Protein AF-A0A940T6J3-F1 (afdb_monomer_lite)

Structure (mmCIF, N/CA/C/O backbone):
data_AF-A0A940T6J3-F1
#
_entry.id   AF-A0A940T6J3-F1
#
loop_
_atom_site.group_PDB
_atom_site.id
_atom_site.type_symbol
_atom_site.label_atom_id
_atom_site.label_alt_id
_atom_site.label_comp_id
_atom_site.label_asym_id
_atom_site.label_entity_id
_atom_site.label_seq_id
_atom_site.pdbx_PDB_ins_code
_atom_site.Cartn_x
_atom_site.Cartn_y
_atom_site.Cartn_z
_atom_site.occupancy
_atom_site.B_iso_or_equiv
_atom_site.auth_seq_id
_atom_site.auth_comp_id
_atom_site.auth_asym_id
_atom_site.auth_atom_id
_atom_site.pdbx_PDB_model_num
ATOM 1 N N . MET A 1 1 ? -12.532 5.606 18.760 1.00 42.25 1 MET A N 1
ATOM 2 C CA . MET A 1 1 ? -11.167 5.493 18.216 1.00 42.25 1 MET A CA 1
ATOM 3 C C . MET A 1 1 ? -11.208 6.209 16.883 1.00 42.25 1 MET A C 1
ATOM 5 O O . MET A 1 1 ? -12.039 5.832 16.067 1.00 42.25 1 MET A O 1
ATOM 9 N N . GLU A 1 2 ? -10.466 7.300 16.710 1.00 53.09 2 GLU A N 1
ATOM 10 C CA . GLU A 1 2 ? -10.360 7.937 15.391 1.00 53.09 2 GLU A CA 1
ATOM 11 C C . GLU A 1 2 ? -9.625 6.968 14.460 1.00 53.09 2 GLU A C 1
ATOM 13 O O . GLU A 1 2 ? -8.511 6.545 14.761 1.00 53.09 2 GLU A O 1
ATOM 18 N N . GLU A 1 3 ? -10.275 6.552 13.370 1.00 62.06 3 GLU A N 1
ATOM 19 C CA . GLU A 1 3 ? -9.607 5.790 12.314 1.00 62.06 3 GLU A CA 1
ATOM 20 C C . GLU A 1 3 ? -8.522 6.699 11.720 1.00 62.06 3 GLU A C 1
ATOM 22 O O . GLU A 1 3 ? -8.820 7.759 11.162 1.00 62.06 3 GLU A O 1
ATOM 27 N N . LYS A 1 4 ? -7.248 6.329 11.894 1.00 71.12 4 LYS A N 1
ATOM 28 C CA . LYS A 1 4 ? -6.130 7.129 11.394 1.00 71.12 4 LYS A CA 1
ATOM 29 C C . LYS A 1 4 ? -6.220 7.218 9.874 1.00 71.12 4 LYS A C 1
ATOM 31 O O . LYS A 1 4 ? -6.332 6.197 9.197 1.00 71.12 4 LYS A O 1
ATOM 36 N N . LYS A 1 5 ? -6.159 8.441 9.343 1.00 79.94 5 LYS A N 1
ATOM 37 C CA . LYS A 1 5 ? -6.313 8.686 7.909 1.00 79.94 5 LYS A CA 1
ATOM 38 C C . LYS A 1 5 ? -5.111 8.127 7.148 1.00 79.94 5 LYS A C 1
ATOM 40 O O . LYS A 1 5 ? -4.025 8.699 7.194 1.00 79.94 5 LYS A O 1
ATOM 45 N N . ILE A 1 6 ? -5.315 7.038 6.419 1.00 87.69 6 ILE A N 1
ATOM 46 C CA . ILE A 1 6 ? -4.349 6.509 5.461 1.00 87.69 6 ILE A CA 1
ATOM 47 C C . ILE A 1 6 ? -4.348 7.425 4.242 1.00 87.69 6 ILE A C 1
ATOM 49 O O . ILE A 1 6 ? -5.396 7.677 3.637 1.00 87.69 6 ILE A O 1
ATOM 53 N N . ILE A 1 7 ? -3.169 7.938 3.904 1.00 87.25 7 ILE A N 1
ATOM 54 C CA . ILE A 1 7 ? -2.939 8.806 2.754 1.00 87.25 7 ILE A CA 1
ATOM 55 C C . ILE A 1 7 ? -1.870 8.134 1.905 1.00 87.25 7 ILE A C 1
ATOM 57 O O . ILE A 1 7 ? -0.730 8.007 2.337 1.00 87.25 7 ILE A O 1
ATOM 61 N N . LEU A 1 8 ? -2.273 7.7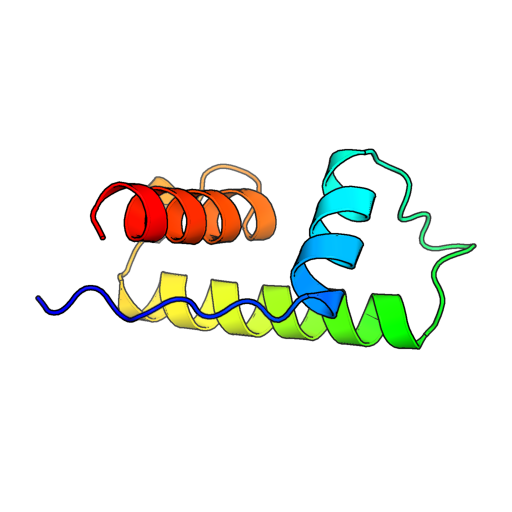11 0.709 1.00 89.69 8 LEU A N 1
ATOM 62 C CA . LEU A 1 8 ? -1.375 7.230 -0.330 1.00 89.69 8 LEU A CA 1
ATOM 63 C C . LEU A 1 8 ? -1.280 8.293 -1.423 1.00 89.69 8 LEU A C 1
ATOM 65 O O . LEU A 1 8 ? -2.304 8.776 -1.925 1.00 89.69 8 LEU A O 1
ATOM 69 N N . THR A 1 9 ? -0.056 8.631 -1.792 1.00 92.50 9 THR A N 1
ATOM 70 C CA . THR A 1 9 ? 0.286 9.418 -2.976 1.00 92.50 9 THR A CA 1
ATOM 71 C C . THR A 1 9 ? 0.024 8.613 -4.250 1.00 92.50 9 THR A C 1
ATOM 73 O O . THR A 1 9 ? -0.199 7.400 -4.215 1.00 92.50 9 THR A O 1
ATOM 76 N N . ASP A 1 10 ? 0.014 9.284 -5.399 1.00 92.12 10 ASP A N 1
ATOM 77 C CA . ASP A 1 10 ? -0.226 8.604 -6.674 1.00 92.12 10 ASP A CA 1
ATOM 78 C C . ASP A 1 10 ? 0.955 7.713 -7.090 1.00 92.12 10 ASP A C 1
ATOM 80 O O . ASP A 1 10 ? 0.726 6.645 -7.657 1.00 92.12 10 ASP A O 1
ATOM 84 N N . GLU A 1 11 ? 2.189 8.080 -6.720 1.00 92.06 11 GLU A N 1
ATOM 85 C CA . GLU A 1 11 ? 3.376 7.231 -6.898 1.00 92.06 11 GLU A CA 1
ATOM 86 C C . GLU A 1 11 ? 3.261 5.943 -6.069 1.00 92.06 11 GLU A C 1
ATOM 88 O O . GLU A 1 11 ? 3.413 4.846 -6.605 1.00 92.06 11 GLU A O 1
ATOM 93 N N . GLU A 1 12 ? 2.895 6.050 -4.787 1.00 92.88 12 GLU A N 1
ATOM 94 C CA . GLU A 1 12 ? 2.691 4.882 -3.920 1.00 92.88 12 GLU A CA 1
ATOM 95 C C . GLU A 1 12 ? 1.593 3.964 -4.456 1.00 92.88 12 GLU A C 1
ATOM 97 O O . GLU A 1 12 ? 1.779 2.752 -4.516 1.00 92.88 12 GLU A O 1
ATOM 102 N N . LYS A 1 13 ? 0.459 4.513 -4.912 1.00 92.69 13 LYS A N 1
ATOM 103 C CA . LYS A 1 13 ? -0.609 3.704 -5.529 1.00 92.69 13 LYS A CA 1
ATOM 104 C C . LYS A 1 13 ? -0.127 2.988 -6.787 1.00 92.69 13 LYS A C 1
ATOM 106 O O . LYS A 1 13 ? -0.519 1.842 -7.001 1.00 92.69 13 LYS A O 1
ATOM 111 N N . ALA A 1 14 ? 0.682 3.648 -7.615 1.00 92.56 14 ALA A N 1
ATOM 112 C CA . ALA A 1 14 ? 1.222 3.053 -8.831 1.00 92.56 14 ALA A CA 1
ATOM 113 C C . ALA A 1 14 ? 2.165 1.886 -8.504 1.00 92.56 14 ALA A C 1
ATOM 115 O O . ALA A 1 14 ? 1.996 0.797 -9.053 1.00 92.56 14 ALA A O 1
ATOM 116 N N . VAL A 1 15 ? 3.097 2.076 -7.565 1.00 93.00 15 VAL A N 1
ATOM 117 C CA . VAL A 1 15 ? 4.048 1.036 -7.136 1.00 93.00 15 VAL A CA 1
ATOM 118 C C . VAL A 1 15 ? 3.331 -0.119 -6.431 1.00 93.00 15 VAL A C 1
ATOM 120 O O . VAL A 1 15 ? 3.583 -1.276 -6.754 1.00 93.00 15 VAL A O 1
ATOM 123 N N . ILE A 1 16 ? 2.367 0.159 -5.549 1.00 92.19 16 ILE A N 1
ATOM 124 C CA . ILE A 1 16 ? 1.501 -0.865 -4.936 1.00 92.19 16 ILE A CA 1
ATOM 125 C C . ILE A 1 16 ? 0.717 -1.638 -6.013 1.00 92.19 16 ILE A C 1
ATOM 127 O O . ILE A 1 16 ? 0.540 -2.851 -5.915 1.00 92.19 16 ILE A O 1
ATOM 131 N N . GLY A 1 17 ? 0.260 -0.961 -7.069 1.00 92.06 17 GLY A N 1
ATOM 132 C CA . GLY A 1 17 ? -0.360 -1.608 -8.225 1.00 92.06 17 GLY A CA 1
ATOM 133 C C . GLY A 1 17 ? 0.585 -2.601 -8.906 1.00 92.06 17 GLY A C 1
ATOM 134 O O . GLY A 1 17 ? 0.222 -3.763 -9.085 1.00 92.06 17 GLY A O 1
ATOM 135 N N . LYS A 1 18 ? 1.820 -2.176 -9.203 1.00 90.88 18 LYS A N 1
ATOM 136 C CA . LYS A 1 18 ? 2.870 -3.048 -9.761 1.00 90.88 18 LYS A CA 1
ATOM 137 C C . LYS A 1 18 ? 3.209 -4.215 -8.828 1.00 90.88 18 LYS A C 1
ATOM 139 O O . LYS A 1 18 ? 3.404 -5.332 -9.306 1.00 90.88 18 LYS A O 1
ATOM 144 N N . TYR A 1 19 ? 3.228 -3.988 -7.510 1.00 90.69 19 TYR A N 1
ATOM 145 C CA . TYR A 1 19 ? 3.390 -5.036 -6.496 1.00 90.69 19 TYR A CA 1
ATOM 146 C C . TYR A 1 19 ? 2.309 -6.115 -6.637 1.00 90.69 19 TYR A C 1
ATOM 148 O O . TYR A 1 19 ? 2.631 -7.295 -6.772 1.00 90.69 19 TYR A O 1
ATOM 156 N N . PHE A 1 20 ? 1.029 -5.727 -6.692 1.00 90.62 20 PHE A N 1
ATOM 157 C CA . PHE A 1 20 ? -0.079 -6.682 -6.824 1.00 90.62 20 PHE A CA 1
ATOM 158 C C . PHE A 1 20 ? -0.148 -7.374 -8.184 1.00 90.62 20 PHE A C 1
ATOM 160 O O . PHE A 1 20 ? -0.619 -8.509 -8.259 1.00 90.62 20 PHE A O 1
ATOM 167 N N . ASN A 1 21 ? 0.329 -6.721 -9.241 1.00 89.75 21 ASN A N 1
ATOM 168 C CA . ASN A 1 21 ? 0.428 -7.322 -10.569 1.00 89.75 21 ASN A CA 1
ATOM 169 C C . ASN A 1 21 ? 1.617 -8.291 -10.698 1.00 89.75 21 ASN A C 1
ATOM 171 O O . ASN A 1 21 ? 1.722 -8.989 -11.704 1.00 89.75 21 ASN A O 1
ATOM 175 N N . GLY A 1 22 ? 2.517 -8.342 -9.706 1.00 86.88 22 GLY A N 1
ATOM 176 C CA . GLY A 1 22 ? 3.766 -9.102 -9.794 1.00 86.88 22 GLY A CA 1
ATOM 177 C C . GLY A 1 22 ? 4.781 -8.495 -10.769 1.00 86.88 22 GLY A C 1
ATOM 178 O O . GLY A 1 22 ? 5.706 -9.178 -11.203 1.00 86.88 22 GLY A O 1
ATOM 179 N N . GLU A 1 23 ? 4.608 -7.221 -11.125 1.00 85.19 23 GLU A N 1
ATOM 180 C CA . GLU A 1 23 ? 5.474 -6.472 -12.044 1.00 85.19 23 GLU A CA 1
ATOM 181 C C . GLU A 1 23 ? 6.709 -5.901 -11.332 1.00 85.19 23 GLU A C 1
ATOM 183 O O . GLU A 1 23 ? 7.710 -5.594 -11.979 1.00 85.19 23 GLU A O 1
ATOM 188 N N . LEU A 1 24 ? 6.678 -5.807 -9.996 1.00 81.38 24 LEU A N 1
ATOM 189 C CA . LEU A 1 24 ? 7.853 -5.491 -9.184 1.00 81.38 24 LEU A CA 1
ATOM 190 C C . LEU A 1 24 ? 8.796 -6.695 -9.124 1.00 81.38 24 LEU A C 1
ATOM 192 O O . LEU A 1 24 ? 8.734 -7.535 -8.227 1.00 81.38 24 LEU A O 1
ATOM 196 N N . ASN A 1 25 ? 9.704 -6.764 -10.089 1.00 77.81 25 ASN A N 1
ATOM 197 C CA . ASN A 1 25 ? 10.806 -7.710 -10.059 1.00 77.81 25 ASN A CA 1
ATOM 198 C C . ASN A 1 25 ? 12.007 -7.060 -9.369 1.00 77.81 25 ASN A C 1
ATOM 200 O O . ASN A 1 25 ? 12.514 -6.061 -9.865 1.00 77.81 25 ASN A O 1
ATOM 204 N N . ALA A 1 26 ? 12.512 -7.642 -8.278 1.00 73.44 26 ALA A N 1
ATOM 205 C CA . ALA A 1 26 ? 13.664 -7.108 -7.539 1.00 73.44 26 ALA A CA 1
ATOM 206 C C . ALA A 1 26 ? 14.906 -6.839 -8.416 1.00 73.44 26 ALA A C 1
ATOM 208 O O . ALA A 1 26 ? 15.748 -6.026 -8.041 1.00 73.44 26 ALA A O 1
ATOM 209 N N . PHE A 1 27 ? 15.005 -7.503 -9.575 1.00 75.75 27 PHE A N 1
ATOM 210 C CA . PHE A 1 27 ? 16.080 -7.327 -10.549 1.00 75.75 27 PHE A CA 1
ATOM 211 C C . PHE A 1 27 ? 15.885 -6.129 -11.495 1.00 75.75 27 PHE A C 1
ATOM 213 O O . PHE A 1 27 ? 16.867 -5.577 -11.980 1.00 75.75 27 PHE A O 1
ATOM 220 N N . PHE A 1 28 ? 14.637 -5.736 -11.770 1.00 79.12 28 PHE A N 1
ATOM 221 C CA . PHE A 1 28 ? 14.288 -4.639 -12.688 1.00 79.12 28 PHE A CA 1
ATOM 222 C C . PHE A 1 28 ? 13.634 -3.441 -11.990 1.00 79.12 28 PHE A C 1
ATOM 224 O O . PHE A 1 28 ? 13.334 -2.451 -12.647 1.00 79.12 28 PHE A O 1
ATOM 231 N N . MET A 1 29 ? 13.403 -3.541 -10.682 1.00 83.44 29 MET A N 1
ATOM 232 C CA . MET A 1 29 ? 12.822 -2.488 -9.862 1.00 83.44 29 MET A CA 1
ATOM 233 C C . MET A 1 29 ? 13.756 -1.282 -9.834 1.00 83.44 29 MET A C 1
ATOM 235 O O . MET A 1 29 ? 14.931 -1.414 -9.476 1.00 83.44 29 MET A O 1
ATOM 239 N N . GLU A 1 30 ? 13.223 -0.118 -10.186 1.00 88.56 30 GLU A N 1
ATOM 240 C CA . GLU A 1 30 ? 13.965 1.134 -10.079 1.00 88.56 30 GLU A CA 1
ATOM 241 C C . GLU A 1 30 ? 14.210 1.467 -8.603 1.00 88.56 30 GLU A C 1
ATOM 243 O O . GLU A 1 30 ? 13.383 1.170 -7.738 1.00 88.56 30 GLU A O 1
ATOM 248 N N . ASP A 1 31 ? 15.327 2.128 -8.292 1.00 90.19 31 ASP A N 1
ATOM 249 C CA . ASP A 1 31 ? 15.657 2.477 -6.903 1.00 90.19 31 ASP A CA 1
ATOM 250 C C . ASP A 1 31 ? 14.552 3.318 -6.250 1.00 90.19 31 ASP A C 1
ATOM 252 O O . ASP A 1 31 ? 14.211 3.100 -5.091 1.00 90.19 31 ASP A O 1
ATOM 256 N N . ARG A 1 32 ? 13.901 4.189 -7.032 1.00 90.31 32 ARG A N 1
ATOM 257 C CA . ARG A 1 32 ? 12.748 4.974 -6.583 1.00 90.31 32 ARG A CA 1
ATOM 258 C C . ARG A 1 32 ? 11.541 4.105 -6.226 1.00 90.31 32 ARG A C 1
ATOM 260 O O . ARG A 1 32 ? 10.855 4.388 -5.251 1.00 90.31 32 ARG A O 1
ATOM 267 N N . GLU A 1 33 ? 11.265 3.052 -6.992 1.00 90.38 33 GLU A N 1
ATOM 268 C CA . GLU A 1 33 ? 10.170 2.122 -6.689 1.00 90.38 33 GLU A CA 1
ATOM 269 C C . GLU A 1 33 ? 10.459 1.317 -5.422 1.00 90.38 33 GLU A C 1
ATOM 271 O O . GLU A 1 33 ? 9.542 1.061 -4.640 1.00 90.38 33 GLU A O 1
ATOM 276 N N . ARG A 1 34 ? 11.732 0.963 -5.202 1.00 90.56 34 ARG A N 1
ATOM 277 C CA . ARG A 1 34 ? 12.180 0.305 -3.972 1.00 90.56 34 ARG A CA 1
ATOM 278 C C . ARG A 1 34 ? 11.992 1.215 -2.760 1.00 90.56 34 ARG A C 1
ATOM 280 O O . ARG A 1 34 ? 11.382 0.798 -1.785 1.00 90.56 34 ARG A O 1
ATOM 287 N N . GLU A 1 35 ? 12.432 2.467 -2.846 1.00 93.44 35 GLU A N 1
ATOM 288 C CA . GLU A 1 35 ? 12.204 3.455 -1.783 1.00 93.44 35 GLU A CA 1
ATOM 289 C C . GLU A 1 35 ? 10.711 3.610 -1.472 1.00 93.44 35 GLU A C 1
ATOM 291 O O . GLU A 1 35 ? 10.311 3.585 -0.311 1.00 93.44 35 GLU A O 1
ATOM 296 N N . ILE A 1 36 ? 9.868 3.703 -2.505 1.00 93.56 36 ILE A N 1
ATOM 297 C CA . ILE A 1 36 ? 8.419 3.846 -2.334 1.00 93.56 36 ILE A CA 1
ATOM 298 C C . ILE A 1 36 ? 7.811 2.619 -1.644 1.00 93.56 36 ILE A C 1
ATOM 300 O O . ILE A 1 36 ? 6.975 2.778 -0.753 1.00 93.56 36 ILE A O 1
ATOM 304 N N . ILE A 1 37 ? 8.179 1.396 -2.046 1.00 91.88 37 ILE A N 1
ATOM 305 C CA . ILE A 1 37 ? 7.601 0.195 -1.431 1.00 91.88 37 ILE A CA 1
ATOM 306 C C . ILE A 1 37 ? 8.066 0.031 0.019 1.00 91.88 37 ILE A C 1
ATOM 308 O O . ILE A 1 37 ? 7.250 -0.329 0.867 1.00 91.88 37 ILE A O 1
ATOM 312 N N . ASP A 1 38 ? 9.321 0.372 0.317 1.00 92.69 38 ASP A N 1
ATOM 313 C CA . ASP A 1 38 ? 9.868 0.365 1.675 1.00 92.69 38 ASP A CA 1
ATOM 314 C C . ASP A 1 38 ? 9.149 1.401 2.560 1.00 92.69 38 ASP A C 1
ATOM 316 O O . ASP A 1 38 ? 8.691 1.069 3.654 1.00 92.69 38 ASP A O 1
ATOM 320 N N . GLU A 1 39 ? 8.914 2.621 2.062 1.00 93.75 39 GLU A N 1
ATOM 321 C CA . GLU A 1 39 ? 8.128 3.639 2.777 1.00 93.75 39 GLU A CA 1
ATOM 322 C C . GLU A 1 39 ? 6.686 3.184 3.058 1.00 93.75 39 GLU A C 1
ATOM 324 O O . GLU A 1 39 ? 6.135 3.450 4.132 1.00 93.75 39 GLU A O 1
ATOM 329 N N . VAL A 1 40 ? 6.045 2.507 2.100 1.00 93.62 40 VAL A N 1
ATOM 330 C CA . VAL A 1 40 ? 4.692 1.958 2.277 1.00 93.62 40 VAL A CA 1
ATOM 331 C C . VAL A 1 40 ? 4.689 0.864 3.344 1.00 93.62 40 VAL A C 1
ATOM 333 O O . VAL A 1 40 ? 3.765 0.825 4.159 1.00 93.62 40 VAL A O 1
ATOM 336 N N . ILE A 1 41 ? 5.707 -0.000 3.368 1.00 94.12 41 ILE A N 1
ATOM 337 C CA . ILE A 1 41 ? 5.879 -1.038 4.393 1.00 94.12 41 ILE A CA 1
ATOM 338 C C . ILE A 1 41 ? 6.034 -0.398 5.774 1.00 94.12 41 ILE A C 1
ATOM 340 O O . ILE A 1 41 ? 5.318 -0.790 6.695 1.00 94.12 41 ILE A O 1
ATOM 344 N N . ASP A 1 42 ? 6.881 0.620 5.915 1.00 95.00 42 ASP A N 1
ATOM 345 C CA . ASP A 1 42 ? 7.090 1.32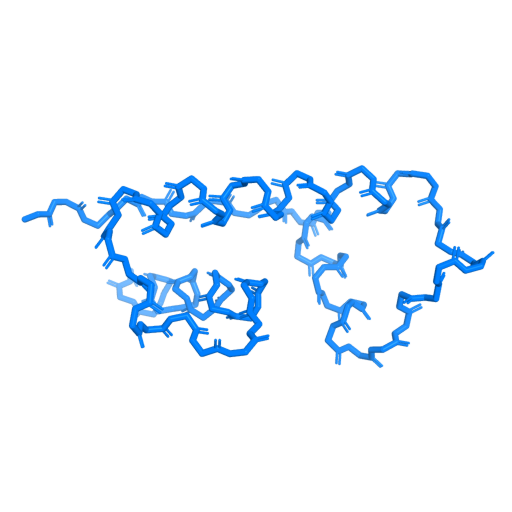3 7.186 1.00 95.00 42 ASP A CA 1
ATOM 346 C C . ASP A 1 42 ? 5.799 1.981 7.691 1.00 95.00 42 ASP A C 1
ATOM 348 O O . ASP A 1 42 ? 5.429 1.853 8.864 1.00 95.00 42 ASP A O 1
ATOM 352 N N . LYS A 1 43 ? 5.054 2.646 6.799 1.00 92.44 43 LYS A N 1
ATOM 353 C CA . LYS A 1 43 ? 3.746 3.241 7.122 1.00 92.44 43 LYS A CA 1
ATOM 354 C C . LYS A 1 43 ? 2.728 2.181 7.537 1.00 92.44 43 LYS A C 1
ATOM 356 O O . LYS A 1 43 ? 1.942 2.409 8.462 1.00 92.44 43 LYS A O 1
ATOM 361 N N . ALA A 1 44 ? 2.727 1.037 6.859 1.00 93.19 44 ALA A N 1
ATOM 362 C CA . ALA A 1 44 ? 1.833 -0.069 7.154 1.00 93.19 44 ALA A CA 1
ATOM 363 C C . ALA A 1 44 ? 2.155 -0.729 8.500 1.00 93.19 44 ALA A C 1
ATOM 365 O O . ALA A 1 44 ? 1.239 -0.958 9.290 1.00 93.19 44 ALA A O 1
ATOM 366 N N . ASP A 1 45 ? 3.432 -0.983 8.791 1.00 93.00 45 ASP A N 1
ATOM 367 C CA . ASP A 1 45 ? 3.889 -1.572 10.052 1.00 93.00 45 ASP A CA 1
ATOM 368 C C . ASP A 1 45 ? 3.593 -0.643 11.235 1.00 93.00 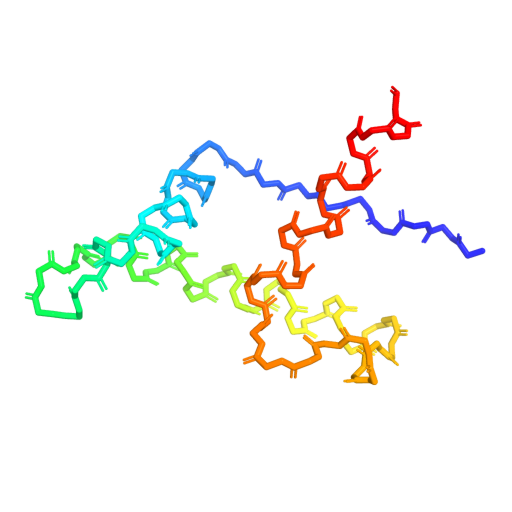45 ASP A C 1
ATOM 370 O O . ASP A 1 45 ? 3.051 -1.079 12.254 1.00 93.00 45 ASP A O 1
ATOM 374 N N . ALA A 1 46 ? 3.846 0.660 11.080 1.00 93.06 46 ALA A N 1
ATOM 375 C CA . ALA A 1 46 ? 3.495 1.661 12.083 1.00 93.06 46 ALA A CA 1
ATOM 376 C C . ALA A 1 46 ? 1.987 1.665 12.384 1.00 93.06 46 ALA A C 1
ATOM 378 O O . ALA A 1 46 ? 1.589 1.655 13.552 1.00 93.06 46 ALA A O 1
ATOM 379 N N . LEU A 1 47 ? 1.140 1.623 11.347 1.00 91.38 47 LEU A N 1
ATOM 380 C CA . LEU A 1 47 ? -0.311 1.564 11.526 1.00 91.38 47 LEU A CA 1
ATOM 381 C C . LEU A 1 47 ? -0.754 0.247 12.176 1.00 91.38 47 LEU A C 1
ATOM 383 O O . LEU A 1 47 ? -1.608 0.260 13.060 1.00 91.38 47 LEU A O 1
ATOM 387 N N . MET A 1 48 ? -0.190 -0.885 11.756 1.00 91.81 48 MET A N 1
ATOM 388 C CA . MET A 1 48 ? -0.504 -2.195 12.327 1.00 91.81 48 MET A CA 1
ATOM 389 C C . MET A 1 48 ? -0.167 -2.237 13.819 1.00 91.81 48 MET A C 1
ATOM 391 O O . MET A 1 48 ? -1.002 -2.668 14.615 1.00 91.81 48 MET A O 1
ATOM 395 N N . LYS A 1 49 ? 1.021 -1.754 14.202 1.00 91.12 49 LYS A N 1
ATOM 396 C CA . LYS A 1 49 ? 1.462 -1.627 15.599 1.00 91.12 49 LYS A CA 1
ATOM 397 C C . LYS A 1 49 ? 0.506 -0.778 16.423 1.00 91.12 49 LYS A C 1
ATOM 399 O O . LYS A 1 49 ? 0.116 -1.178 17.515 1.00 91.12 49 LYS A O 1
ATOM 404 N N . GLU A 1 50 ? 0.116 0.374 15.898 1.00 90.12 50 GLU A N 1
ATOM 405 C CA . GLU A 1 50 ? -0.755 1.321 16.592 1.00 90.12 50 GLU A CA 1
ATOM 406 C C . GLU A 1 50 ? -2.182 0.796 16.770 1.00 90.12 50 GLU A C 1
ATOM 408 O O . GLU A 1 50 ? -2.774 0.961 17.834 1.00 90.12 50 GLU A O 1
ATOM 413 N N . LEU A 1 51 ? -2.720 0.120 15.754 1.00 88.81 51 LEU A N 1
ATOM 414 C CA . LEU A 1 51 ? -4.036 -0.519 15.819 1.00 88.81 51 LEU A CA 1
ATOM 415 C C . LEU A 1 51 ? -4.008 -1.875 16.536 1.00 88.81 51 LEU A C 1
ATOM 417 O O . LEU A 1 51 ? -5.061 -2.482 16.715 1.00 88.81 51 LEU A O 1
ATOM 421 N N . ASN A 1 52 ? -2.820 -2.357 16.914 1.00 89.06 52 ASN A N 1
ATOM 422 C CA . ASN A 1 52 ? -2.584 -3.716 17.390 1.00 89.06 52 ASN A CA 1
ATOM 423 C C . ASN A 1 52 ? -3.235 -4.775 16.473 1.00 89.06 52 ASN A C 1
ATOM 425 O O . ASN A 1 52 ? -3.824 -5.750 16.932 1.00 89.06 52 ASN A O 1
ATOM 429 N N . ALA A 1 53 ? -3.160 -4.556 15.159 1.00 87.94 53 ALA A N 1
ATOM 430 C CA . ALA A 1 53 ? -3.910 -5.298 14.146 1.00 87.94 53 ALA A CA 1
ATOM 431 C C . ALA A 1 53 ? -3.148 -6.515 13.589 1.00 87.94 53 ALA A C 1
ATOM 433 O O . ALA A 1 53 ? -3.385 -6.933 12.456 1.00 87.94 53 ALA A O 1
ATOM 434 N N . TYR A 1 54 ? -2.232 -7.085 14.376 1.00 85.81 54 TYR A N 1
ATOM 435 C CA . TYR A 1 54 ? -1.427 -8.247 13.983 1.00 85.81 54 TYR A CA 1
ATOM 436 C C . TYR A 1 54 ? -2.290 -9.458 13.600 1.00 85.81 54 TYR A C 1
ATOM 438 O O . TYR A 1 54 ? -1.962 -10.160 12.648 1.00 85.81 54 TYR A O 1
ATOM 446 N N . ASP A 1 55 ? -3.423 -9.654 14.281 1.00 87.12 55 ASP A N 1
ATOM 447 C CA . ASP A 1 55 ? -4.374 -10.732 13.978 1.00 87.12 55 ASP A CA 1
ATOM 448 C C . ASP A 1 55 ? -5.118 -10.512 12.645 1.00 87.12 55 ASP A C 1
ATOM 450 O O . ASP A 1 55 ? -5.538 -11.467 11.994 1.00 87.12 55 ASP A O 1
ATOM 454 N N . GLU A 1 56 ? -5.274 -9.255 12.211 1.00 85.44 56 GLU A N 1
ATOM 455 C CA . GLU A 1 56 ? -5.951 -8.898 10.956 1.00 85.44 56 GLU A CA 1
ATOM 456 C C . GLU A 1 56 ? -5.009 -8.859 9.746 1.00 85.44 56 GLU A C 1
ATOM 458 O O . GLU A 1 56 ? -5.481 -8.879 8.606 1.00 85.44 56 GLU A O 1
ATOM 463 N N . LEU A 1 57 ? -3.695 -8.774 9.979 1.00 85.94 57 LEU A N 1
ATOM 464 C CA . LEU A 1 57 ? -2.666 -8.647 8.946 1.00 85.94 57 LEU A CA 1
ATOM 465 C C . LEU A 1 57 ? -2.751 -9.767 7.897 1.00 85.94 57 LEU A C 1
ATOM 467 O O . LEU A 1 57 ? -2.618 -9.531 6.693 1.00 85.94 57 LEU A O 1
ATOM 471 N N . GLY A 1 58 ? -2.956 -11.001 8.358 1.00 84.50 58 GLY A N 1
ATOM 472 C CA . GLY A 1 58 ? -2.835 -12.188 7.520 1.00 84.50 58 GLY A CA 1
ATOM 473 C C . GLY A 1 58 ? -1.401 -12.375 7.012 1.00 84.50 58 GLY A C 1
ATOM 474 O O . GLY A 1 58 ? -0.461 -12.396 7.800 1.00 84.50 58 GLY A O 1
ATOM 475 N N . ASN A 1 59 ? -1.240 -12.522 5.692 1.00 85.94 59 ASN A N 1
ATOM 476 C CA . ASN A 1 59 ? 0.035 -12.907 5.067 1.00 85.94 59 ASN A CA 1
ATOM 477 C C . ASN A 1 59 ? 0.764 -11.763 4.341 1.00 85.94 59 ASN A C 1
ATOM 479 O O . ASN A 1 59 ? 1.868 -11.978 3.849 1.00 85.94 59 ASN A O 1
ATOM 483 N N . ASP A 1 60 ? 0.147 -10.587 4.198 1.00 90.75 60 ASP A N 1
ATOM 484 C CA . ASP A 1 60 ? 0.676 -9.507 3.358 1.00 90.75 60 ASP A CA 1
ATOM 485 C C . ASP A 1 60 ? 0.315 -8.133 3.939 1.00 90.75 60 ASP A C 1
ATOM 487 O O . ASP A 1 60 ? -0.845 -7.705 3.922 1.00 90.75 60 ASP A O 1
ATOM 491 N N . LEU A 1 61 ? 1.340 -7.444 4.442 1.00 92.00 61 LEU A N 1
ATOM 492 C CA . LEU A 1 61 ? 1.235 -6.137 5.082 1.00 92.00 61 LEU A CA 1
ATOM 493 C C . LEU A 1 61 ? 0.807 -5.030 4.116 1.00 92.00 61 LEU A C 1
ATOM 495 O O . LEU A 1 61 ? -0.031 -4.197 4.469 1.00 92.00 61 LEU A O 1
ATOM 499 N N . ILE A 1 62 ? 1.317 -5.050 2.885 1.00 92.25 62 ILE A N 1
ATOM 500 C CA . ILE A 1 62 ? 0.994 -4.050 1.862 1.00 92.25 62 ILE A CA 1
ATOM 501 C C . ILE A 1 62 ? -0.466 -4.219 1.444 1.00 92.25 62 ILE A C 1
ATOM 503 O O . ILE A 1 62 ? -1.219 -3.245 1.355 1.00 92.25 62 ILE A O 1
ATOM 507 N N . LYS A 1 63 ? -0.908 -5.467 1.261 1.00 92.56 63 LYS A N 1
ATOM 508 C CA . LYS A 1 63 ? -2.310 -5.788 0.974 1.00 92.56 63 LYS A CA 1
ATOM 509 C C . LYS A 1 63 ? -3.243 -5.369 2.099 1.00 92.56 63 LYS A C 1
ATOM 511 O O . LYS A 1 63 ? -4.285 -4.770 1.823 1.00 92.56 63 LYS A O 1
ATOM 516 N N . TRP A 1 64 ? -2.892 -5.662 3.349 1.00 93.31 64 TRP A N 1
ATOM 517 C CA . TRP A 1 64 ? -3.673 -5.238 4.510 1.00 93.31 64 TRP A CA 1
ATOM 518 C C . TRP A 1 64 ? -3.813 -3.710 4.559 1.00 93.31 64 TRP A C 1
ATOM 520 O O . TRP A 1 64 ? -4.931 -3.192 4.638 1.00 93.31 64 TRP A O 1
ATOM 530 N N . TYR A 1 65 ? -2.706 -2.984 4.400 1.00 93.38 65 TYR A N 1
ATOM 531 C CA . TYR A 1 65 ? -2.685 -1.522 4.416 1.00 93.38 65 TYR A CA 1
ATOM 532 C C . TYR A 1 65 ? -3.518 -0.907 3.287 1.00 93.38 65 TYR A C 1
ATOM 534 O O . TYR A 1 65 ? -4.347 -0.021 3.513 1.00 93.38 65 TYR A O 1
ATOM 542 N N . TYR A 1 66 ? -3.379 -1.434 2.070 1.00 92.75 66 TYR A N 1
ATOM 543 C CA . TYR A 1 66 ? -4.149 -0.978 0.916 1.00 92.75 66 TYR A CA 1
ATOM 544 C C . TYR A 1 66 ? -5.654 -1.252 1.059 1.00 92.75 66 TYR A C 1
ATOM 546 O O . TYR A 1 66 ? -6.484 -0.433 0.654 1.00 92.75 66 TYR A O 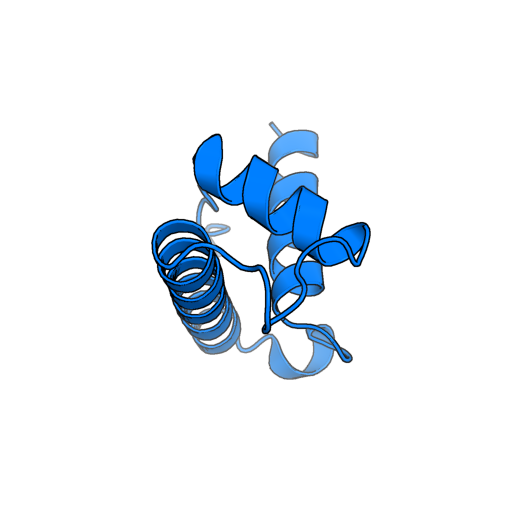1
ATOM 554 N N . ASN A 1 67 ? -6.036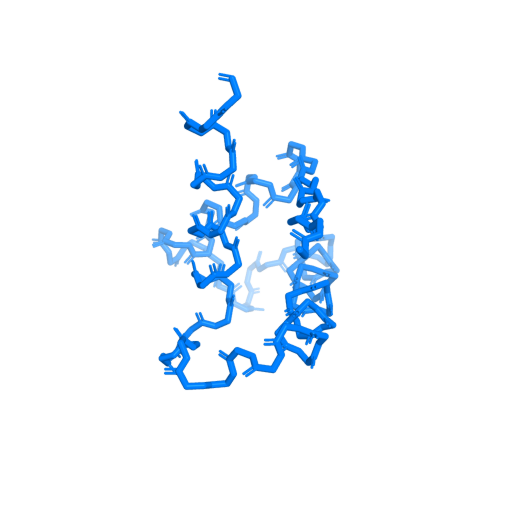 -2.369 1.684 1.00 91.56 67 ASN A N 1
ATOM 555 C CA . ASN A 1 67 ? -7.438 -2.659 1.989 1.00 91.56 67 ASN A CA 1
ATOM 556 C C . ASN A 1 67 ? -8.015 -1.671 3.008 1.00 91.56 67 ASN A C 1
ATOM 558 O O . ASN A 1 67 ? -9.145 -1.211 2.831 1.00 91.56 67 ASN A O 1
ATOM 562 N N . LYS A 1 68 ? -7.246 -1.298 4.040 1.00 90.81 68 LYS A N 1
ATOM 563 C CA . LYS A 1 68 ? -7.654 -0.265 5.005 1.00 90.81 68 LYS A CA 1
ATOM 564 C C . LYS A 1 68 ? -7.841 1.090 4.315 1.00 90.81 68 LYS A C 1
ATOM 566 O O . LYS A 1 68 ? -8.864 1.738 4.534 1.00 90.81 68 LYS A O 1
ATOM 571 N N . TYR A 1 69 ? -6.929 1.472 3.415 1.00 92.12 69 TYR A N 1
ATOM 572 C CA . TYR A 1 69 ? -7.071 2.679 2.590 1.00 92.12 69 TYR A CA 1
ATOM 573 C C . TYR A 1 69 ? -8.371 2.666 1.769 1.00 92.12 69 TYR A C 1
ATOM 575 O O . TYR A 1 69 ? -9.152 3.617 1.815 1.00 92.12 69 TYR A O 1
ATOM 583 N N . LYS A 1 70 ? -8.656 1.563 1.063 1.00 89.25 70 LYS A N 1
ATOM 584 C CA . LYS A 1 70 ? -9.898 1.407 0.286 1.00 89.25 70 LYS A CA 1
ATOM 585 C C . LYS A 1 70 ? -11.152 1.491 1.156 1.00 89.25 70 LYS A C 1
ATOM 587 O O . LYS A 1 70 ? -12.117 2.157 0.776 1.00 89.25 70 LYS A O 1
ATOM 592 N N . ALA A 1 71 ? -11.143 0.838 2.317 1.00 89.00 71 ALA A N 1
ATOM 593 C CA . ALA A 1 71 ? -12.257 0.878 3.260 1.00 89.00 71 ALA A CA 1
ATOM 594 C C . ALA A 1 71 ? -12.532 2.309 3.750 1.00 89.00 71 ALA A C 1
ATOM 596 O O . ALA A 1 71 ? -13.689 2.715 3.823 1.00 89.00 71 ALA A O 1
ATOM 597 N N . GLN A 1 72 ? -11.482 3.094 4.004 1.00 85.00 72 GLN A N 1
ATOM 598 C CA . GLN A 1 72 ? -11.596 4.502 4.379 1.00 85.00 72 GLN A CA 1
ATOM 599 C C . GLN A 1 72 ? -12.201 5.362 3.256 1.00 85.00 72 GLN A C 1
ATOM 601 O O . GLN A 1 72 ? -13.093 6.165 3.520 1.00 85.00 72 GLN A O 1
ATOM 606 N N . CYS A 1 73 ? -11.767 5.181 2.002 1.00 79.62 73 CYS A N 1
ATOM 607 C CA . CYS A 1 73 ? -12.334 5.900 0.852 1.00 79.62 73 CYS A CA 1
ATOM 608 C C . CYS A 1 73 ? -13.799 5.539 0.577 1.00 79.62 73 CYS A C 1
ATOM 610 O O . CYS A 1 73 ? -14.544 6.378 0.092 1.00 79.62 73 CYS A O 1
ATOM 612 N N . THR A 1 74 ? -14.216 4.311 0.893 1.00 71.44 74 THR A N 1
ATOM 613 C CA . THR A 1 74 ? -15.611 3.864 0.710 1.00 71.44 74 THR A CA 1
ATOM 614 C C . THR A 1 74 ? -16.545 4.427 1.790 1.00 71.44 74 THR A C 1
ATOM 616 O O . THR A 1 74 ? -17.754 4.489 1.590 1.00 71.44 74 THR A O 1
ATOM 619 N N . LYS A 1 75 ? -15.995 4.836 2.940 1.00 58.38 75 LYS A N 1
ATOM 620 C CA . LYS A 1 75 ? -16.733 5.471 4.042 1.00 58.38 75 LYS A CA 1
ATOM 621 C C . LYS A 1 75 ? -16.775 7.009 3.958 1.00 58.38 75 LYS A C 1
ATOM 623 O O . LYS A 1 75 ? -17.362 7.615 4.851 1.00 58.38 75 LYS A O 1
ATOM 628 N N . SER A 1 76 ? -16.120 7.627 2.965 1.00 48.38 76 SER A N 1
ATOM 629 C CA . SER A 1 76 ? -16.032 9.093 2.800 1.00 48.38 76 SER A CA 1
ATOM 630 C C . SER A 1 76 ? -17.081 9.656 1.849 1.00 48.38 76 SER A C 1
ATOM 632 O O . SER A 1 76 ? -17.460 8.937 0.900 1.00 4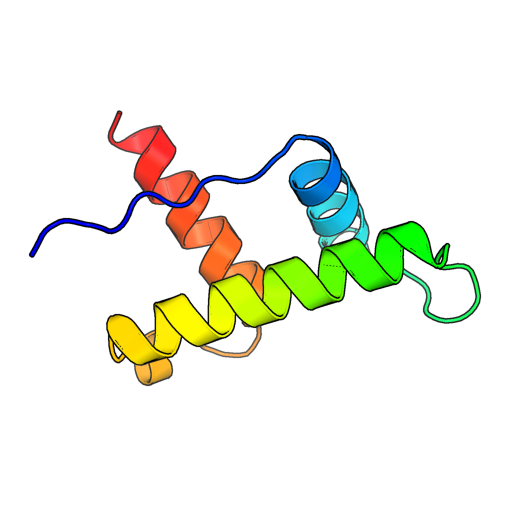8.38 76 SER A O 1
#

Foldseek 3Di:
DPLPQDDDDPLLVVLLVCVVVVVPDVVPDDPVSVVSVVVLLVVQVVSCVVVVVPVVCPPHSSVSSVVSNVVVVVVD

Radius of gyration: 12.73 Å; chains: 1; bounding box: 33×22×31 Å

pLDDT: mean 86.41, std 10.51, range [42.25, 95.0]

Secondary structure (DSSP, 8-state):
---------HHHHHHHHHHHHT---TTT--HHHHHHHHHHHHHHHHHHHHHT-HHHHTT-HHHHHHHHHHHHHHT-

Sequence (76 aa):
MEEKKIILTDEEKAVIGKYFNGELNAFFMEDREREIIDEVIDKADALMKELNAYDELGNDLIKWYYNKYKAQCTKS